Protein AF-A0A3M2E5Z7-F1 (afdb_monomer_lite)

Sequence (48 aa):
AHYGLPPNSDTLTLVREETPVTFPEKIRTGAGPVTVFDPAMPVHWRVR

Secondary structure (DSSP, 8-state):
-TT-PPPPS----EEE-SSPPPPPSEEEETTEEEEPP--SS---EEE-

Radius of gyration: 15.46 Å; chains: 1; bounding box: 35×26×30 Å

Structure (mmCIF, N/CA/C/O backbone):
data_AF-A0A3M2E5Z7-F1
#
_entry.id   AF-A0A3M2E5Z7-F1
#
loop_
_atom_site.group_PDB
_atom_site.id
_atom_site.type_symbol
_atom_site.label_atom_id
_atom_site.label_alt_id
_atom_site.label_comp_id
_atom_site.label_asym_id
_atom_site.label_entity_id
_atom_site.label_seq_id
_atom_site.pdbx_PDB_ins_code
_atom_site.Cartn_x
_atom_site.Cartn_y
_atom_site.Cartn_z
_atom_site.occupancy
_atom_site.B_iso_or_equiv
_atom_site.auth_seq_id
_atom_site.auth_comp_id
_atom_sit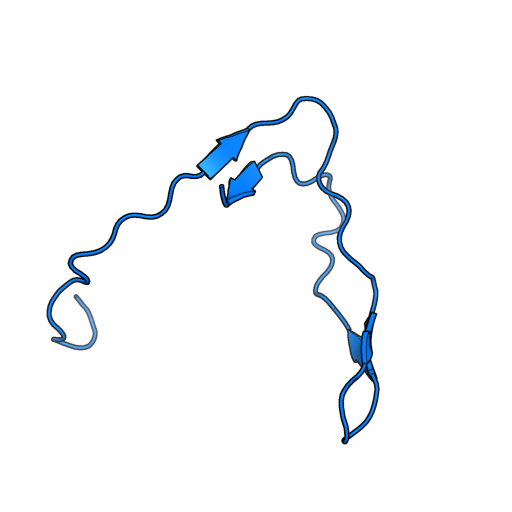e.auth_asym_id
_atom_site.auth_atom_id
_atom_site.pdbx_PDB_model_num
ATOM 1 N N . ALA A 1 1 ? 20.020 -5.143 -8.856 1.00 72.31 1 ALA A N 1
ATOM 2 C CA . ALA A 1 1 ? 18.632 -5.510 -8.501 1.00 72.31 1 ALA A CA 1
ATOM 3 C C . ALA A 1 1 ? 18.448 -7.010 -8.718 1.00 72.31 1 ALA A C 1
ATOM 5 O O . ALA A 1 1 ? 18.962 -7.509 -9.709 1.00 72.31 1 ALA A O 1
ATOM 6 N N . HIS A 1 2 ? 17.764 -7.719 -7.810 1.00 92.00 2 HIS A N 1
ATOM 7 C CA . HIS A 1 2 ? 17.672 -9.192 -7.815 1.00 92.00 2 HIS 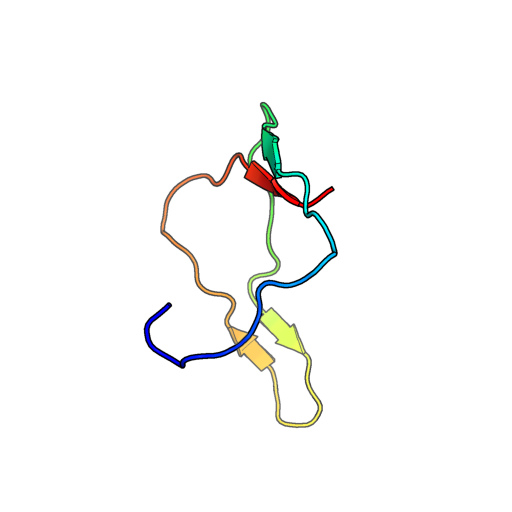A CA 1
ATOM 8 C C . HIS A 1 2 ? 17.078 -9.770 -9.114 1.00 92.00 2 HIS A C 1
ATOM 10 O O . HIS A 1 2 ? 17.569 -10.769 -9.618 1.00 92.00 2 HIS A O 1
ATOM 16 N N . TYR A 1 3 ? 16.082 -9.093 -9.692 1.00 95.56 3 TYR A N 1
ATOM 17 C CA . TYR A 1 3 ? 15.373 -9.545 -10.896 1.00 95.56 3 TYR A CA 1
ATOM 18 C C . TYR A 1 3 ? 15.959 -9.030 -12.224 1.00 95.56 3 TYR A C 1
ATOM 20 O O . TYR A 1 3 ? 15.380 -9.277 -13.273 1.00 95.56 3 TYR A O 1
ATOM 28 N N . GLY A 1 4 ? 17.071 -8.283 -12.207 1.00 96.44 4 GLY A N 1
ATOM 29 C CA . GLY A 1 4 ? 17.714 -7.783 -13.436 1.00 96.44 4 GLY A CA 1
ATOM 30 C C . GLY A 1 4 ? 16.898 -6.779 -14.270 1.00 96.44 4 GLY A C 1
ATOM 31 O O . GLY A 1 4 ? 17.275 -6.490 -15.399 1.00 96.44 4 GLY A O 1
ATOM 32 N N . LEU A 1 5 ? 15.797 -6.243 -13.736 1.00 96.81 5 LEU A N 1
ATOM 33 C CA . LEU A 1 5 ? 14.946 -5.265 -14.418 1.00 96.81 5 LEU A CA 1
ATOM 34 C C . LEU A 1 5 ? 15.484 -3.830 -14.272 1.00 96.81 5 LEU A C 1
ATOM 36 O O . LEU A 1 5 ? 16.123 -3.523 -13.255 1.00 96.81 5 LEU A O 1
ATOM 40 N N . PRO A 1 6 ? 15.213 -2.944 -15.250 1.00 96.62 6 PRO A N 1
ATOM 41 C CA . PRO A 1 6 ? 15.530 -1.528 -15.121 1.00 96.62 6 PRO A CA 1
ATOM 42 C C . PRO A 1 6 ? 14.710 -0.879 -13.991 1.00 96.62 6 PRO A C 1
ATOM 44 O O . PRO A 1 6 ? 13.598 -1.326 -13.701 1.00 96.62 6 PRO A O 1
ATOM 47 N N . PRO A 1 7 ? 15.233 0.174 -13.341 1.00 95.56 7 PRO A N 1
ATOM 48 C CA . PRO A 1 7 ? 14.458 0.956 -12.385 1.00 95.56 7 PRO A CA 1
ATOM 49 C C . PRO A 1 7 ? 13.315 1.709 -13.084 1.00 95.56 7 PRO A C 1
ATOM 51 O O . PRO A 1 7 ? 13.452 2.123 -14.235 1.00 95.56 7 PRO A O 1
ATOM 54 N N . ASN A 1 8 ? 12.209 1.927 -12.368 1.00 96.38 8 ASN A N 1
ATOM 55 C CA . ASN A 1 8 ? 11.124 2.792 -12.838 1.00 96.38 8 ASN A CA 1
ATOM 56 C C . ASN A 1 8 ? 11.616 4.246 -12.965 1.00 96.38 8 ASN A C 1
ATOM 58 O O . ASN A 1 8 ? 12.415 4.699 -12.145 1.00 96.38 8 ASN A O 1
ATOM 62 N N . SER A 1 9 ? 11.116 4.980 -13.965 1.00 97.38 9 SER A N 1
ATOM 63 C CA . SER A 1 9 ? 11.389 6.417 -14.138 1.00 97.38 9 SER A CA 1
ATOM 64 C C . SER A 1 9 ? 10.592 7.302 -13.181 1.00 97.38 9 SER A C 1
ATOM 66 O O . SER A 1 9 ? 10.996 8.427 -12.893 1.00 97.38 9 SER A O 1
ATOM 68 N N . ASP A 1 10 ? 9.449 6.803 -12.716 1.00 97.81 10 ASP A N 1
ATOM 69 C CA . ASP A 1 10 ? 8.520 7.563 -11.890 1.00 97.81 10 ASP A CA 1
ATOM 70 C C . ASP A 1 10 ? 8.975 7.619 -10.431 1.00 97.81 10 ASP A C 1
ATOM 72 O O . ASP A 1 10 ? 9.705 6.758 -9.936 1.00 97.81 10 ASP A O 1
ATOM 76 N N . THR A 1 11 ? 8.501 8.640 -9.719 1.00 97.12 11 THR A N 1
ATOM 77 C CA . THR A 1 11 ? 8.777 8.843 -8.294 1.00 97.12 11 THR A CA 1
ATOM 78 C C . THR A 1 11 ? 7.477 8.824 -7.500 1.00 97.12 11 THR A C 1
ATOM 80 O O . THR A 1 11 ? 6.476 9.400 -7.917 1.00 97.12 11 THR A O 1
ATOM 83 N N . LEU A 1 12 ? 7.512 8.200 -6.323 1.00 97.50 12 LEU A N 1
ATOM 84 C CA . LEU A 1 12 ? 6.446 8.273 -5.326 1.00 97.50 12 LEU A CA 1
ATOM 85 C C . LEU A 1 12 ? 6.905 9.143 -4.157 1.00 97.50 12 LEU A C 1
ATOM 87 O O . LEU A 1 12 ? 8.048 9.039 -3.713 1.00 97.50 12 LEU A O 1
ATOM 91 N N . THR A 1 13 ? 6.006 9.978 -3.638 1.00 97.88 13 THR A N 1
ATOM 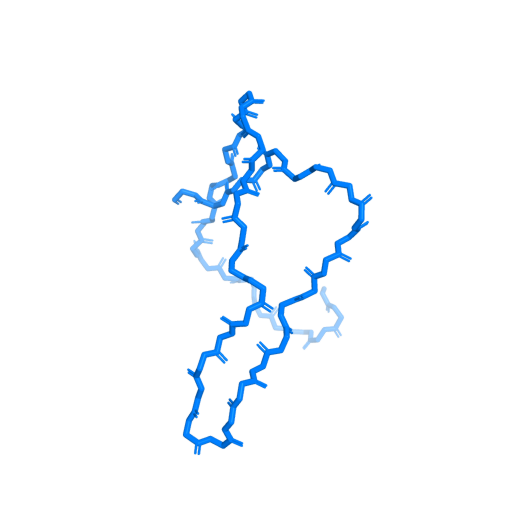92 C CA . THR A 1 13 ? 6.282 10.817 -2.467 1.00 97.88 13 THR A CA 1
ATOM 93 C C . THR A 1 13 ? 5.566 10.247 -1.253 1.00 97.88 13 THR A C 1
ATOM 95 O O . THR A 1 13 ? 4.342 10.122 -1.257 1.00 97.88 13 THR A O 1
ATOM 98 N N . LEU A 1 14 ? 6.320 9.936 -0.198 1.00 98.06 14 LEU A N 1
ATOM 99 C CA . LEU A 1 14 ? 5.743 9.646 1.109 1.00 98.06 14 LEU A CA 1
ATOM 100 C C . LEU A 1 14 ? 5.615 10.935 1.917 1.00 98.06 14 LEU A C 1
ATOM 102 O O . LEU A 1 14 ? 6.568 11.705 2.039 1.00 98.06 14 LEU A O 1
ATOM 106 N N . VAL A 1 15 ? 4.439 11.142 2.496 1.00 97.94 15 VAL A N 1
ATOM 107 C CA . VAL A 1 15 ? 4.139 12.259 3.390 1.00 97.94 15 VAL A CA 1
ATOM 108 C C . VAL A 1 15 ? 3.827 11.702 4.769 1.00 97.94 15 VAL A C 1
ATOM 110 O O . VAL A 1 15 ? 3.052 10.753 4.899 1.00 97.94 15 VAL A O 1
ATOM 113 N N . ARG A 1 16 ? 4.454 12.288 5.790 1.00 97.81 16 ARG A N 1
ATOM 114 C CA . ARG A 1 16 ? 4.180 11.981 7.192 1.00 97.81 16 ARG A CA 1
ATOM 115 C C . ARG A 1 16 ? 3.093 12.907 7.718 1.00 97.81 16 ARG A C 1
ATOM 117 O O . ARG A 1 16 ? 3.214 14.120 7.571 1.00 97.81 16 ARG A O 1
ATOM 124 N N . GLU A 1 17 ? 2.089 12.340 8.371 1.00 97.50 17 GLU A N 1
ATOM 125 C CA . GLU A 1 17 ? 0.970 13.064 8.974 1.00 97.50 17 GLU A CA 1
ATOM 126 C C . GLU A 1 17 ? 0.940 12.862 10.496 1.00 97.50 17 GLU A C 1
ATOM 128 O O . GLU A 1 17 ? 1.361 11.825 11.019 1.00 97.50 17 GLU A O 1
ATOM 133 N N . GLU A 1 18 ? 0.468 13.877 11.227 1.00 97.81 18 GLU A N 1
ATOM 134 C CA . GLU A 1 18 ? 0.310 13.796 12.685 1.00 97.81 18 GLU A CA 1
ATOM 135 C C . GLU A 1 18 ? -0.800 12.816 13.070 1.00 97.81 18 GLU A C 1
ATOM 137 O O . GLU A 1 18 ? -0.627 11.999 13.974 1.00 97.81 18 GLU A O 1
ATOM 142 N N . THR A 1 19 ? -1.924 12.847 12.352 1.00 97.81 19 THR A N 1
ATOM 143 C CA . THR A 1 19 ? -3.005 11.872 12.510 1.00 97.81 19 THR A CA 1
ATOM 144 C C . THR A 1 19 ? -2.658 10.577 11.765 1.00 97.81 19 THR A C 1
ATOM 146 O O . THR A 1 19 ? -2.230 10.648 10.613 1.00 97.81 19 THR A O 1
ATOM 149 N N . PRO A 1 20 ? -2.839 9.391 12.377 1.00 97.69 20 PRO A N 1
ATOM 150 C CA . PRO A 1 20 ? -2.646 8.124 11.683 1.00 97.69 20 PRO A CA 1
ATOM 151 C C . PRO A 1 20 ? -3.576 7.968 10.475 1.00 97.69 20 PRO A C 1
ATOM 153 O O . PRO A 1 20 ? -4.758 8.318 10.518 1.00 97.69 20 PRO A O 1
ATOM 156 N N . VAL A 1 21 ? -3.047 7.371 9.414 1.00 97.25 21 VAL A N 1
ATOM 157 C CA . VAL A 1 21 ? -3.788 7.015 8.207 1.00 97.25 21 VAL A CA 1
ATOM 158 C C . VAL A 1 21 ? -4.802 5.931 8.557 1.00 97.25 21 VAL A C 1
ATOM 160 O O . VAL A 1 21 ? -4.452 4.889 9.109 1.00 97.25 21 VAL A O 1
ATOM 163 N N . THR A 1 22 ? -6.065 6.167 8.212 1.00 95.81 22 THR A N 1
ATOM 164 C CA . THR A 1 22 ? -7.128 5.171 8.374 1.00 95.81 22 THR A CA 1
ATOM 165 C C . THR A 1 22 ? -7.275 4.371 7.087 1.00 95.81 22 THR A C 1
ATOM 167 O O . THR A 1 22 ? -7.573 4.933 6.033 1.00 95.81 22 THR A O 1
ATOM 170 N N . PHE A 1 23 ? -7.089 3.055 7.173 1.00 95.75 23 PHE A N 1
ATOM 171 C CA . PHE A 1 23 ? -7.337 2.129 6.070 1.00 95.75 23 PHE A CA 1
ATOM 172 C C . PHE A 1 23 ? -8.685 1.424 6.263 1.00 95.75 23 PHE A C 1
ATOM 174 O O . PHE A 1 23 ? -9.081 1.168 7.400 1.00 95.75 23 PHE A O 1
ATOM 181 N N . PRO A 1 24 ? -9.409 1.091 5.181 1.00 96.81 24 PRO A N 1
ATOM 182 C CA . PRO A 1 24 ? -10.605 0.270 5.300 1.00 96.81 24 PRO A CA 1
ATOM 183 C C . PRO A 1 24 ? -10.222 -1.146 5.745 1.00 96.81 24 PRO A C 1
ATOM 185 O O . PRO A 1 24 ? -9.296 -1.731 5.195 1.00 96.81 24 PRO A O 1
ATOM 188 N N . GLU A 1 25 ? -10.973 -1.744 6.670 1.00 97.00 25 GLU A N 1
ATOM 189 C CA . GLU A 1 25 ? -10.728 -3.134 7.096 1.00 97.00 25 GLU A CA 1
ATOM 190 C C . GLU A 1 25 ? -10.905 -4.140 5.948 1.00 97.00 25 GLU A C 1
ATOM 192 O O . GLU A 1 25 ? -10.234 -5.174 5.880 1.00 97.00 25 GLU A O 1
ATOM 197 N N . LYS A 1 26 ? -11.846 -3.847 5.039 1.00 97.69 26 LYS A N 1
ATOM 198 C CA . LYS A 1 26 ? -12.219 -4.705 3.915 1.00 97.69 26 LYS A CA 1
ATOM 199 C C . LYS A 1 26 ? -12.302 -3.920 2.614 1.00 97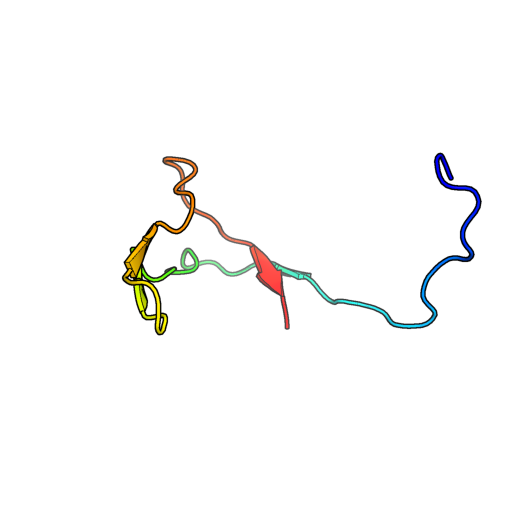.69 26 LYS A C 1
ATOM 201 O O . LYS A 1 26 ? -12.874 -2.833 2.567 1.00 97.69 26 LYS A O 1
ATOM 206 N N . ILE A 1 27 ? -11.855 -4.547 1.532 1.00 97.62 27 ILE A N 1
ATOM 207 C CA . ILE A 1 27 ? -12.069 -4.092 0.157 1.00 97.62 27 ILE A CA 1
ATOM 208 C C . ILE A 1 27 ? -13.054 -5.054 -0.506 1.00 97.62 27 ILE A C 1
ATOM 210 O O . ILE A 1 27 ? -12.831 -6.264 -0.530 1.00 97.62 27 ILE A O 1
ATOM 214 N N . ARG A 1 28 ? -14.168 -4.533 -1.031 1.00 97.31 28 ARG A N 1
ATOM 215 C CA . ARG A 1 28 ? -15.153 -5.347 -1.758 1.00 97.31 28 ARG A CA 1
ATOM 216 C C . ARG A 1 28 ? -14.639 -5.651 -3.163 1.00 97.31 28 ARG A C 1
ATOM 218 O O . ARG A 1 28 ? -14.250 -4.739 -3.884 1.00 97.31 28 ARG A O 1
ATOM 225 N N . THR A 1 29 ? -14.690 -6.917 -3.561 1.00 96.81 29 THR A N 1
ATOM 226 C CA . THR A 1 29 ? -14.356 -7.367 -4.920 1.00 96.81 29 THR A CA 1
ATOM 227 C C . THR A 1 29 ? -15.459 -8.278 -5.460 1.00 96.81 29 THR A C 1
ATOM 229 O O . THR A 1 29 ? -16.310 -8.740 -4.698 1.00 96.81 29 THR A O 1
ATOM 232 N N . GLY A 1 30 ? -15.436 -8.577 -6.763 1.00 96.56 30 GLY A N 1
ATOM 233 C CA . GLY A 1 30 ? -16.391 -9.509 -7.379 1.00 96.56 30 GLY A CA 1
ATOM 234 C C . GLY A 1 30 ? -16.313 -10.941 -6.832 1.00 96.56 30 GLY A C 1
ATOM 235 O O . GLY A 1 30 ? -17.299 -11.665 -6.892 1.00 96.56 30 GLY A O 1
ATOM 236 N N . ALA A 1 31 ? -15.177 -11.333 -6.249 1.00 96.25 31 ALA A N 1
ATOM 237 C CA . ALA A 1 31 ? -14.979 -12.642 -5.622 1.00 96.25 31 ALA A CA 1
ATOM 238 C C . ALA A 1 31 ? -15.272 -12.648 -4.106 1.00 96.25 31 ALA A C 1
ATOM 240 O O . ALA A 1 31 ? -15.126 -13.682 -3.459 1.00 96.25 31 ALA A O 1
ATOM 241 N N . GLY A 1 32 ? -15.668 -11.506 -3.527 1.00 96.19 32 GLY A N 1
ATOM 242 C CA . GLY A 1 32 ? -15.908 -11.337 -2.090 1.00 96.19 32 GLY A CA 1
ATOM 243 C C . GLY A 1 32 ? -15.008 -10.280 -1.428 1.00 96.19 32 GLY A C 1
ATOM 244 O O . GLY A 1 32 ? -14.236 -9.594 -2.106 1.00 96.19 32 GLY A O 1
ATOM 245 N N . PRO A 1 33 ? -15.128 -10.077 -0.102 1.00 98.00 33 PRO A N 1
ATOM 246 C CA . PRO A 1 33 ? -14.336 -9.087 0.624 1.00 98.00 33 PRO A CA 1
ATOM 247 C C . PRO A 1 33 ? -12.898 -9.565 0.890 1.00 98.00 33 PRO A C 1
ATOM 249 O O . PRO A 1 33 ? -12.687 -10.657 1.414 1.00 98.00 33 PRO A O 1
ATOM 252 N N . VAL A 1 34 ? -11.916 -8.708 0.608 1.00 98.12 34 VAL A N 1
ATOM 253 C CA . VAL A 1 34 ? -10.494 -8.910 0.938 1.00 98.12 34 VAL A CA 1
ATOM 254 C C . VAL A 1 34 ? -10.149 -8.124 2.199 1.00 98.12 34 VAL A C 1
ATOM 256 O O . VAL A 1 34 ? -10.492 -6.948 2.296 1.00 98.12 34 VAL A O 1
ATOM 259 N N . THR A 1 35 ? -9.483 -8.761 3.164 1.00 98.00 35 THR A N 1
ATOM 260 C CA . THR A 1 35 ? -8.997 -8.100 4.388 1.00 98.00 35 THR A CA 1
ATOM 261 C C . THR A 1 35 ? -7.731 -7.310 4.103 1.00 98.00 35 THR A C 1
ATOM 263 O O . THR A 1 35 ? -6.771 -7.874 3.579 1.00 98.00 35 THR A O 1
ATOM 266 N N . VAL A 1 36 ? -7.718 -6.031 4.471 1.00 97.81 36 VAL A N 1
ATOM 267 C CA . VAL A 1 36 ? -6.493 -5.225 4.448 1.00 97.81 36 VAL A CA 1
ATOM 268 C C . VAL A 1 36 ? -5.614 -5.637 5.627 1.00 97.81 36 VAL A C 1
ATOM 270 O O . VAL A 1 36 ? -6.117 -5.875 6.722 1.00 97.81 36 VAL A O 1
ATOM 273 N N . PHE A 1 37 ? -4.307 -5.774 5.396 1.00 97.44 37 PHE A N 1
ATOM 274 C CA . PHE A 1 37 ? -3.358 -6.071 6.466 1.00 97.44 37 PHE A CA 1
ATOM 275 C C . PHE A 1 37 ? -3.365 -4.954 7.514 1.00 97.44 37 PHE A C 1
ATOM 277 O O . PHE A 1 37 ? -3.204 -3.783 7.171 1.00 97.44 37 PHE A O 1
ATOM 284 N N . ASP A 1 38 ? -3.502 -5.342 8.778 1.00 96.12 38 ASP A N 1
ATOM 285 C CA . ASP A 1 38 ? -3.387 -4.451 9.924 1.00 96.12 38 ASP A CA 1
ATOM 286 C C . ASP A 1 38 ? -2.067 -4.747 10.658 1.00 96.12 38 ASP A C 1
ATOM 288 O O . ASP A 1 38 ? -1.882 -5.863 11.156 1.00 96.12 38 ASP A O 1
ATOM 292 N N . PRO A 1 39 ? -1.131 -3.782 10.726 1.00 96.06 39 PRO A N 1
ATOM 293 C CA . PRO A 1 39 ? 0.131 -3.951 11.437 1.00 96.06 39 PRO A CA 1
ATOM 294 C C . PRO A 1 39 ? -0.001 -3.900 12.970 1.00 96.06 39 PRO A C 1
ATOM 296 O O . PRO A 1 39 ? 1.021 -3.992 13.650 1.00 96.06 39 PRO A O 1
ATOM 299 N N . ALA A 1 40 ? -1.207 -3.719 13.519 1.00 95.94 40 ALA A N 1
ATOM 300 C CA . ALA A 1 40 ? -1.481 -3.540 14.947 1.00 95.94 40 ALA A CA 1
ATOM 301 C C . ALA A 1 40 ? -0.723 -2.354 15.586 1.00 95.94 40 ALA A C 1
ATOM 303 O O . ALA A 1 40 ? -0.454 -2.338 16.788 1.00 95.94 40 ALA A O 1
ATOM 304 N N . MET A 1 41 ? -0.380 -1.345 14.779 1.00 97.19 41 MET A N 1
ATOM 305 C CA . MET A 1 41 ? 0.235 -0.090 15.215 1.00 97.19 41 MET A CA 1
ATOM 306 C C . MET A 1 41 ? -0.190 1.076 14.305 1.00 97.19 41 MET A C 1
ATOM 308 O O . MET A 1 41 ? -0.513 0.849 13.136 1.00 97.19 41 MET A O 1
ATOM 312 N N . PRO A 1 42 ? -0.161 2.331 14.789 1.00 97.62 42 PRO A N 1
ATOM 313 C CA . PRO A 1 42 ? -0.524 3.489 13.977 1.00 97.62 42 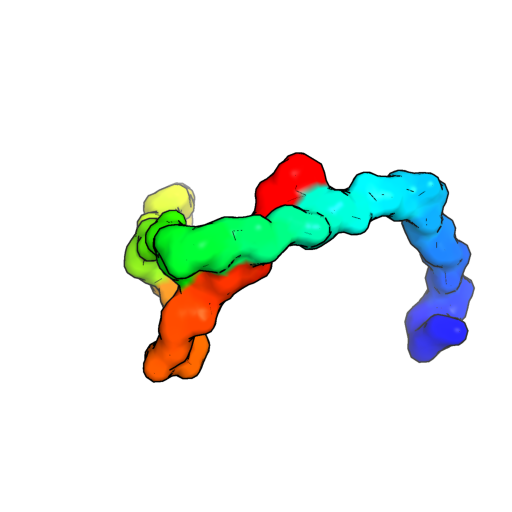PRO A CA 1
ATOM 314 C C . PRO A 1 42 ? 0.419 3.699 12.784 1.00 97.62 42 PRO A C 1
ATOM 316 O O . PRO A 1 42 ? 1.642 3.743 12.939 1.00 97.62 42 PRO A O 1
ATOM 319 N N . VAL A 1 43 ? -0.147 3.903 11.593 1.00 97.88 43 VAL A N 1
ATOM 320 C CA . VAL A 1 43 ? 0.612 4.232 10.377 1.00 97.88 43 VAL A CA 1
ATOM 321 C C . VAL A 1 43 ? 0.522 5.730 10.120 1.00 97.88 43 VAL A C 1
ATOM 323 O O . VAL A 1 43 ? -0.556 6.250 9.874 1.00 97.88 43 VAL A O 1
ATOM 326 N N . HIS A 1 44 ? 1.655 6.429 10.142 1.00 98.19 44 HIS A N 1
ATOM 327 C CA . HIS A 1 44 ? 1.708 7.887 9.944 1.00 98.19 44 HIS A CA 1
ATOM 328 C C . HIS A 1 44 ? 2.161 8.317 8.548 1.00 98.19 44 HIS A C 1
ATOM 330 O O . HIS A 1 44 ? 2.192 9.506 8.253 1.00 98.19 44 HIS A O 1
ATOM 336 N N . TRP A 1 45 ? 2.565 7.377 7.699 1.00 98.00 45 TRP A N 1
ATOM 337 C CA . TRP A 1 45 ? 3.051 7.677 6.358 1.00 98.00 45 TRP A CA 1
ATOM 338 C C . TRP A 1 45 ? 2.012 7.272 5.325 1.00 98.00 45 TRP A C 1
ATOM 340 O O . TRP A 1 45 ? 1.517 6.145 5.354 1.00 98.00 45 TRP A O 1
ATOM 350 N N . ARG A 1 46 ? 1.734 8.162 4.374 1.00 97.19 46 ARG A N 1
ATOM 351 C CA . ARG A 1 46 ? 0.947 7.839 3.181 1.00 97.19 46 ARG A CA 1
ATOM 352 C C . ARG A 1 46 ? 1.653 8.278 1.917 1.00 97.19 46 ARG A C 1
ATOM 354 O O . ARG A 1 46 ? 2.505 9.162 1.939 1.00 97.19 46 ARG A O 1
ATOM 361 N N . VAL A 1 47 ? 1.245 7.685 0.806 1.00 97.00 47 VAL A N 1
ATOM 362 C CA . VAL A 1 47 ? 1.613 8.176 -0.519 1.00 97.00 47 VAL A CA 1
ATOM 363 C C . VAL A 1 47 ? 0.766 9.415 -0.839 1.00 97.00 47 VAL A C 1
ATOM 365 O O . VAL A 1 47 ? -0.422 9.464 -0.496 1.00 97.00 47 VAL A O 1
ATOM 368 N N . ARG A 1 48 ? 1.391 10.421 -1.454 1.00 92.69 48 ARG A N 1
ATOM 369 C CA . ARG A 1 48 ? 0.732 11.603 -2.023 1.00 92.69 48 ARG A CA 1
ATOM 370 C C . ARG A 1 48 ? 0.729 11.540 -3.541 1.00 92.69 48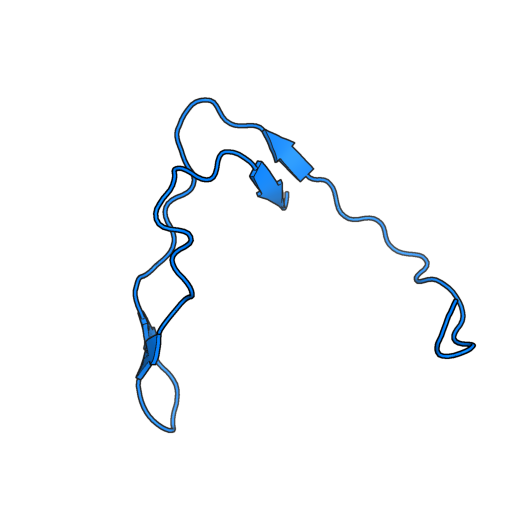 ARG A C 1
ATOM 372 O O . ARG A 1 48 ? 1.773 11.138 -4.099 1.00 92.69 48 ARG A O 1
#

Foldseek 3Di:
DVVPDDDDPDDWDKDFAPAFDDDDQWDQDPVGTDGDDDPVDGHGIDTD

pLDDT: mean 96.42, std 3.72, range [72.31, 98.19]